Protein AF-A0A4P6U3D3-F1 (afdb_monomer)

Secondary structure (DSSP, 8-state):
------SEEEHHHHHHHHHHTTS-S---HHHHHHHHHH-TT-SBSSSTTSBPPEEETTEEEEEHHHHHHHHHH--SSSS---------------

Mean predicted aligned error: 10.06 Å

Organism: Streptomyces seoulensis (NCBI:txid73044)

Structure (mmCIF, N/CA/C/O backbone):
data_AF-A0A4P6U3D3-F1
#
_entry.id   AF-A0A4P6U3D3-F1
#
loop_
_atom_site.group_PDB
_atom_site.id
_atom_site.type_symbol
_atom_site.label_atom_id
_atom_site.label_alt_id
_atom_site.label_comp_id
_atom_site.label_asym_id
_atom_site.label_entity_id
_atom_site.label_seq_id
_atom_site.pdbx_PDB_ins_code
_atom_site.Cartn_x
_atom_site.Cartn_y
_atom_site.Cartn_z
_atom_site.occupancy
_atom_site.B_iso_or_equiv
_atom_site.auth_seq_id
_atom_site.auth_comp_id
_atom_site.auth_asym_id
_atom_site.auth_atom_id
_atom_site.pdbx_PDB_model_num
ATOM 1 N N . MET A 1 1 ? -4.814 -12.923 17.349 1.00 38.75 1 MET A N 1
ATOM 2 C CA . MET A 1 1 ? -6.026 -13.222 16.556 1.00 38.75 1 MET A CA 1
ATOM 3 C C . MET A 1 1 ? -5.684 -13.061 15.087 1.00 38.75 1 MET A C 1
ATOM 5 O O . MET A 1 1 ? -5.392 -11.956 14.646 1.00 38.75 1 MET A O 1
ATOM 9 N N . THR A 1 2 ? -5.614 -14.176 14.370 1.00 48.19 2 THR A N 1
ATOM 10 C CA . THR A 1 2 ? -5.183 -14.286 12.973 1.00 48.19 2 THR A CA 1
ATOM 11 C C . THR A 1 2 ? -6.264 -13.692 12.067 1.00 48.19 2 THR A C 1
ATOM 13 O O . THR A 1 2 ? -7.134 -14.401 11.573 1.00 48.19 2 THR A O 1
ATOM 16 N N . ARG A 1 3 ? -6.288 -12.360 11.920 1.00 53.69 3 ARG A N 1
ATOM 17 C CA . ARG A 1 3 ? -7.171 -11.713 10.942 1.00 53.69 3 ARG A CA 1
ATOM 18 C C . ARG A 1 3 ? -6.692 -12.112 9.551 1.00 53.69 3 ARG A C 1
ATOM 20 O O . ARG A 1 3 ? -5.503 -12.041 9.261 1.00 53.69 3 ARG A O 1
ATOM 27 N N . ASN A 1 4 ? -7.642 -12.561 8.745 1.00 65.00 4 ASN A N 1
ATOM 28 C CA . ASN A 1 4 ? -7.516 -13.052 7.380 1.00 65.00 4 ASN A CA 1
ATOM 29 C C . ASN A 1 4 ? -7.060 -11.928 6.427 1.00 65.00 4 ASN A C 1
ATOM 31 O O . ASN A 1 4 ? -7.818 -11.470 5.578 1.00 65.00 4 ASN A O 1
ATOM 35 N N . GLU A 1 5 ? -5.858 -11.395 6.637 1.00 68.50 5 GLU A N 1
ATOM 36 C CA . GLU A 1 5 ? -5.285 -10.372 5.772 1.00 68.50 5 GLU A CA 1
ATOM 37 C C . GLU A 1 5 ? -4.917 -11.016 4.435 1.00 68.50 5 GLU A C 1
ATOM 39 O O . GLU A 1 5 ? -4.277 -12.075 4.424 1.00 68.50 5 GLU A O 1
ATOM 44 N N . PRO A 1 6 ? -5.313 -10.409 3.304 1.00 79.81 6 PRO A N 1
ATOM 45 C CA . PRO A 1 6 ? -4.985 -10.964 2.005 1.00 79.81 6 PRO A CA 1
ATOM 46 C C . PRO A 1 6 ? -3.458 -11.042 1.879 1.00 79.81 6 PRO A C 1
ATOM 48 O O 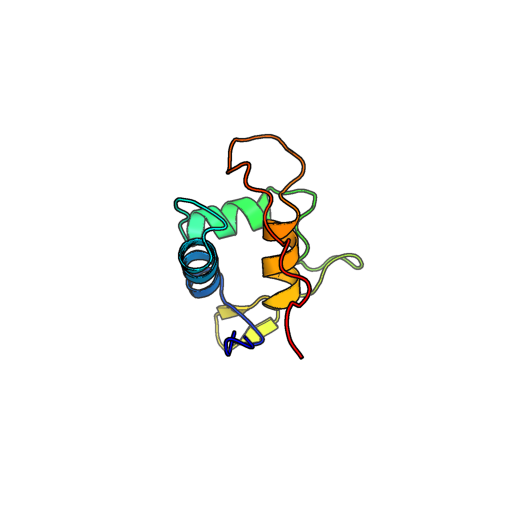. PRO A 1 6 ? -2.765 -10.136 2.345 1.00 79.81 6 PRO A O 1
ATOM 51 N N . PRO A 1 7 ? -2.896 -12.091 1.256 1.00 86.12 7 PRO A N 1
ATOM 52 C CA . PRO A 1 7 ? -1.443 -12.231 1.121 1.00 86.12 7 PRO A CA 1
ATOM 53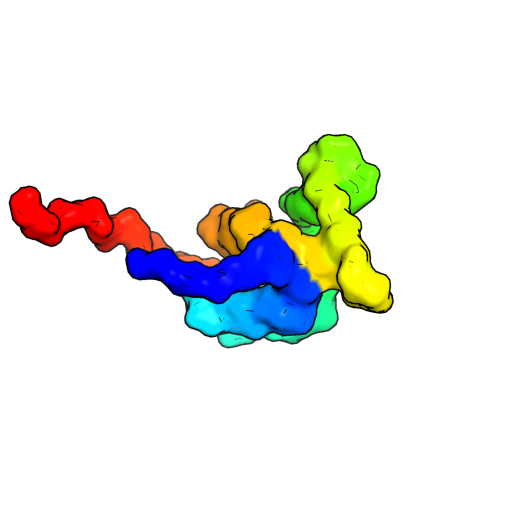 C C . PRO A 1 7 ? -0.821 -11.092 0.300 1.00 86.12 7 PRO A C 1
ATOM 55 O O . PRO A 1 7 ? 0.346 -10.749 0.499 1.00 86.12 7 PRO A O 1
ATOM 58 N N . PHE A 1 8 ? -1.622 -10.472 -0.570 1.00 89.88 8 PHE A N 1
ATOM 59 C CA . PHE A 1 8 ? -1.236 -9.342 -1.398 1.00 89.88 8 PHE A CA 1
ATOM 60 C C . PHE A 1 8 ? -2.274 -8.223 -1.327 1.00 89.88 8 PHE A C 1
ATOM 62 O O . PHE A 1 8 ? -3.477 -8.478 -1.294 1.00 89.88 8 PHE A O 1
ATOM 69 N N . VAL A 1 9 ? -1.805 -6.981 -1.372 1.00 91.56 9 VAL A N 1
ATOM 70 C CA . VAL A 1 9 ? -2.633 -5.773 -1.431 1.00 91.56 9 VAL A CA 1
ATOM 71 C C . VAL A 1 9 ? -2.253 -4.914 -2.627 1.00 91.56 9 VAL A C 1
ATOM 73 O O . VAL A 1 9 ? -1.090 -4.810 -3.006 1.00 91.56 9 VAL A O 1
ATOM 76 N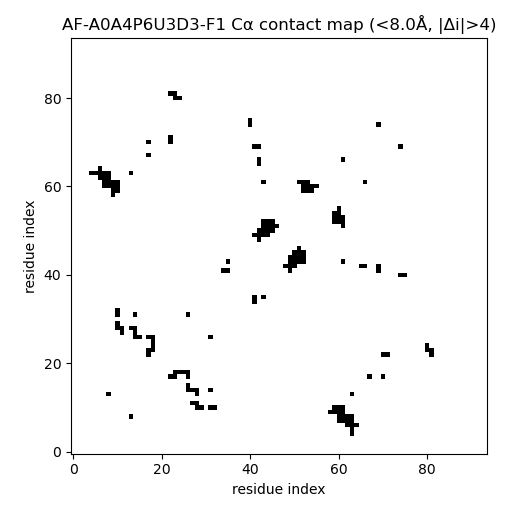 N . THR A 1 10 ? -3.242 -4.262 -3.226 1.00 92.81 10 THR A N 1
ATOM 77 C CA . THR A 1 10 ? -3.021 -3.158 -4.170 1.00 92.81 10 THR A CA 1
ATOM 78 C C . THR A 1 10 ? -2.714 -1.864 -3.415 1.00 92.81 10 THR A C 1
ATOM 80 O O . THR A 1 10 ? -2.892 -1.792 -2.202 1.00 92.81 10 THR A O 1
ATOM 83 N N . PHE A 1 11 ? -2.324 -0.801 -4.122 1.00 90.44 11 PHE A N 1
ATOM 84 C CA . PHE A 1 11 ? -2.212 0.533 -3.516 1.00 90.44 11 PHE A CA 1
ATOM 85 C C . PHE A 1 11 ? -3.529 1.009 -2.884 1.00 90.44 11 PHE A C 1
ATOM 87 O O . PHE A 1 11 ? -3.517 1.597 -1.809 1.00 90.44 11 PHE A O 1
ATOM 94 N N . THR A 1 12 ? -4.665 0.718 -3.518 1.00 91.19 12 THR A N 1
ATOM 95 C CA . THR A 1 12 ? -5.981 1.132 -3.018 1.00 91.19 12 THR A CA 1
ATOM 96 C C . THR A 1 12 ? -6.359 0.375 -1.750 1.00 91.19 12 THR A C 1
ATOM 98 O O . THR A 1 12 ? -6.652 0.982 -0.726 1.00 91.19 12 THR A O 1
ATOM 101 N N . THR A 1 13 ? -6.294 -0.957 -1.791 1.00 91.31 13 THR A N 1
ATOM 102 C CA . THR A 1 13 ? -6.633 -1.790 -0.628 1.00 91.31 13 THR A CA 1
ATOM 103 C C . THR A 1 13 ? -5.597 -1.663 0.487 1.00 91.31 13 THR A C 1
ATOM 105 O O . THR A 1 13 ? -5.944 -1.774 1.653 1.00 91.31 13 THR A O 1
ATOM 108 N N . GLY A 1 14 ? -4.330 -1.416 0.145 1.00 89.12 14 GLY A N 1
ATOM 109 C CA . GLY A 1 14 ? -3.254 -1.177 1.103 1.00 89.12 14 GLY A CA 1
ATOM 110 C C . GLY A 1 14 ? -3.443 0.132 1.864 1.00 89.12 14 GLY A C 1
ATOM 111 O O . GLY A 1 14 ? -3.286 0.138 3.077 1.00 89.12 14 GLY A O 1
ATOM 112 N N . ALA A 1 15 ? -3.846 1.213 1.185 1.00 90.19 15 ALA A N 1
ATOM 113 C CA . ALA A 1 15 ? -4.180 2.480 1.837 1.00 90.19 15 ALA A CA 1
ATOM 114 C C . ALA A 1 15 ? -5.306 2.307 2.870 1.00 90.19 15 ALA A C 1
ATOM 116 O O . ALA A 1 15 ? -5.144 2.709 4.019 1.00 90.19 15 ALA A O 1
ATOM 117 N N . GLN A 1 16 ? -6.394 1.626 2.488 1.00 89.19 16 GLN A N 1
ATOM 118 C CA . GLN A 1 16 ? -7.489 1.318 3.411 1.00 89.19 16 GLN A CA 1
ATOM 119 C C . GLN A 1 16 ? -7.015 0.452 4.586 1.00 89.19 16 GLN A C 1
ATOM 121 O O . GLN A 1 16 ? -7.319 0.751 5.735 1.00 89.19 16 GLN A O 1
ATOM 126 N N . LEU A 1 17 ? -6.200 -0.574 4.316 1.00 89.12 17 LEU A N 1
ATOM 127 C CA . LEU A 1 17 ? -5.678 -1.464 5.351 1.00 89.12 17 LEU A CA 1
ATOM 128 C C . LEU A 1 17 ? -4.820 -0.722 6.389 1.00 89.12 17 LEU A C 1
ATOM 130 O O . LEU A 1 17 ? -4.883 -1.058 7.568 1.00 89.12 17 LEU A O 1
ATOM 134 N N . LEU A 1 18 ? -4.033 0.280 5.982 1.00 86.06 18 LEU A N 1
ATOM 135 C CA . LEU A 1 18 ? -3.237 1.086 6.917 1.00 86.06 18 LEU A CA 1
ATOM 136 C C . LEU A 1 18 ? -4.119 1.882 7.886 1.00 86.06 18 LEU A C 1
ATOM 138 O O . LEU A 1 18 ? -3.797 1.952 9.073 1.00 86.06 18 LEU A O 1
ATOM 142 N N . ILE A 1 19 ? -5.220 2.447 7.385 1.00 85.81 19 ILE A N 1
ATOM 143 C CA . ILE A 1 19 ? -6.201 3.194 8.183 1.00 85.81 19 ILE A CA 1
ATOM 144 C C . ILE A 1 19 ? -6.935 2.235 9.126 1.00 85.81 19 ILE A C 1
ATOM 146 O O . ILE A 1 19 ? -6.967 2.462 10.332 1.00 85.81 19 ILE A O 1
ATOM 150 N N . ASP A 1 20 ? -7.436 1.109 8.608 1.00 85.94 20 ASP A N 1
ATOM 151 C CA . ASP A 1 20 ? -8.167 0.097 9.387 1.00 85.94 20 ASP A CA 1
ATOM 152 C C . ASP A 1 20 ? -7.322 -0.503 10.524 1.00 85.94 20 ASP A C 1
ATOM 154 O O . ASP A 1 20 ? -7.849 -1.001 11.522 1.00 85.94 20 ASP A O 1
ATOM 158 N N . LYS A 1 21 ? -5.996 -0.494 10.362 1.00 82.88 21 LYS A N 1
ATOM 159 C CA . LYS A 1 21 ? -5.020 -0.978 11.345 1.00 82.88 21 LYS A CA 1
ATOM 160 C C . LYS A 1 21 ? -4.503 0.121 12.275 1.00 82.88 21 LYS A C 1
ATOM 162 O O . LYS A 1 21 ? -3.700 -0.190 13.149 1.00 82.88 21 LYS A O 1
ATOM 167 N N . GLY A 1 22 ? -4.933 1.370 12.087 1.00 82.00 22 GLY A N 1
ATOM 168 C CA . GLY A 1 22 ? -4.504 2.518 12.888 1.00 82.00 22 GLY A CA 1
ATOM 169 C C . GLY A 1 22 ? -3.026 2.881 12.719 1.00 82.00 22 GLY A C 1
ATOM 170 O O . GLY A 1 22 ? -2.464 3.549 13.580 1.00 82.00 22 GLY A O 1
ATOM 171 N N . LEU A 1 23 ? -2.374 2.437 11.637 1.00 81.25 23 LEU A N 1
ATOM 172 C CA . LEU A 1 23 ? -0.963 2.756 11.372 1.00 81.25 23 LEU A CA 1
ATOM 173 C C . LEU A 1 23 ? -0.783 4.186 10.855 1.00 81.25 23 LEU A C 1
ATOM 175 O O . LEU A 1 23 ? 0.283 4.780 11.009 1.00 81.25 23 LEU A O 1
ATOM 179 N N . VAL A 1 24 ? -1.820 4.730 10.221 1.00 80.25 24 VAL A N 1
ATOM 180 C CA . VAL A 1 24 ? -1.877 6.106 9.726 1.00 80.25 24 VAL A CA 1
ATOM 181 C C . VAL A 1 24 ? -3.261 6.678 10.008 1.00 80.25 24 VAL A C 1
ATOM 183 O O . VAL A 1 24 ? -4.250 5.952 9.967 1.00 80.25 24 VAL A O 1
ATOM 186 N N . GLU A 1 25 ? -3.333 7.982 10.266 1.00 78.62 25 GLU A N 1
ATOM 187 C CA . GLU A 1 25 ? -4.605 8.679 10.500 1.00 78.62 25 GLU A CA 1
ATOM 188 C C . GLU A 1 25 ? -5.429 8.798 9.207 1.00 78.62 25 GLU A C 1
ATOM 190 O O . GLU A 1 25 ? -6.641 8.604 9.205 1.00 78.62 25 GLU A O 1
ATOM 195 N N . SER A 1 26 ? -4.764 9.077 8.083 1.00 80.88 26 SER A N 1
ATOM 196 C CA . SER A 1 26 ? -5.378 9.131 6.757 1.00 80.88 26 SER A CA 1
ATOM 197 C C . SER A 1 26 ? -4.315 8.988 5.669 1.00 80.88 26 SER A C 1
ATOM 199 O O . SER A 1 26 ? -3.232 9.570 5.766 1.00 80.88 26 SER A O 1
ATOM 201 N N . ILE A 1 27 ? -4.607 8.212 4.624 1.00 86.12 27 ILE A N 1
ATOM 202 C CA . ILE A 1 27 ? -3.754 8.093 3.439 1.00 86.12 27 ILE A CA 1
ATOM 203 C C . ILE A 1 27 ? -4.592 7.780 2.200 1.00 86.12 27 ILE A C 1
ATOM 205 O O . ILE A 1 27 ? -5.482 6.932 2.222 1.00 86.12 27 ILE A O 1
ATOM 209 N N . THR A 1 28 ? -4.287 8.447 1.089 1.00 90.19 28 THR A N 1
ATOM 210 C CA . THR A 1 28 ? -4.920 8.161 -0.203 1.00 90.19 28 THR A CA 1
ATOM 211 C C . THR A 1 28 ? -4.088 7.160 -1.011 1.00 90.19 28 THR A C 1
ATOM 213 O O . THR A 1 28 ? -2.868 7.075 -0.825 1.00 90.19 28 THR A O 1
ATOM 216 N N . PRO A 1 29 ? -4.691 6.428 -1.966 1.00 88.94 29 PRO A N 1
ATOM 217 C CA . PRO A 1 29 ? -3.944 5.545 -2.862 1.00 88.94 29 PRO A CA 1
ATOM 218 C C . PRO A 1 29 ? -2.837 6.280 -3.633 1.00 88.94 29 PRO A C 1
ATOM 220 O O . PRO A 1 29 ? -1.753 5.731 -3.831 1.00 88.94 29 PRO A O 1
ATOM 223 N N . ASP A 1 30 ? -3.075 7.532 -4.036 1.00 88.81 30 ASP A N 1
ATOM 224 C CA . ASP A 1 30 ? -2.070 8.364 -4.705 1.00 88.81 30 ASP A CA 1
ATOM 225 C C . ASP A 1 30 ? -0.982 8.864 -3.754 1.00 88.81 30 ASP A C 1
ATOM 227 O O . ASP A 1 30 ? 0.189 8.852 -4.130 1.00 88.81 30 ASP A O 1
ATOM 231 N N . GLY A 1 31 ? -1.318 9.194 -2.502 1.00 88.75 31 GLY A N 1
ATOM 232 C CA . GLY A 1 31 ? -0.322 9.456 -1.460 1.00 88.75 31 GLY A CA 1
ATOM 233 C C . GLY A 1 31 ? 0.584 8.245 -1.226 1.00 88.75 31 GLY A C 1
ATOM 234 O O . GLY A 1 31 ? 1.805 8.376 -1.155 1.00 88.75 31 GLY A O 1
ATOM 235 N N . LEU A 1 32 ? 0.013 7.038 -1.225 1.00 88.75 32 LEU A N 1
ATOM 236 C CA . LEU A 1 32 ? 0.782 5.802 -1.109 1.00 88.75 32 LEU A CA 1
ATOM 237 C C . LEU A 1 32 ? 1.682 5.555 -2.331 1.00 88.75 32 LEU A C 1
ATOM 239 O O . LEU A 1 32 ? 2.837 5.157 -2.181 1.00 88.75 32 LEU A O 1
ATOM 243 N N . ARG A 1 33 ? 1.191 5.832 -3.547 1.00 90.00 33 ARG A N 1
ATOM 244 C CA . ARG A 1 33 ? 2.016 5.792 -4.769 1.00 90.00 33 ARG A CA 1
ATOM 245 C C . ARG A 1 33 ? 3.136 6.824 -4.728 1.00 90.00 33 ARG A C 1
ATOM 247 O O . ARG A 1 33 ? 4.229 6.539 -5.207 1.00 90.00 33 ARG A O 1
ATOM 254 N N . TYR A 1 34 ? 2.880 8.006 -4.178 1.00 88.94 34 TYR A N 1
ATOM 255 C CA . TYR A 1 34 ? 3.893 9.038 -4.015 1.00 88.94 34 TYR A CA 1
ATOM 256 C C . TYR A 1 34 ? 5.005 8.571 -3.070 1.00 88.94 34 TYR A C 1
ATOM 258 O O . TYR A 1 34 ? 6.176 8.656 -3.439 1.00 88.94 34 TYR A O 1
ATOM 266 N N . ILE A 1 35 ? 4.665 7.980 -1.917 1.00 87.56 35 ILE A N 1
ATOM 267 C CA . ILE A 1 35 ? 5.646 7.372 -0.999 1.00 87.56 35 ILE A CA 1
ATOM 268 C C . ILE A 1 35 ? 6.453 6.295 -1.723 1.00 87.56 35 ILE A C 1
ATOM 270 O O . ILE A 1 35 ? 7.676 6.342 -1.709 1.00 87.56 35 ILE A O 1
ATOM 274 N N . ALA A 1 36 ? 5.797 5.385 -2.445 1.00 88.50 36 ALA A N 1
ATOM 275 C CA . ALA A 1 36 ? 6.483 4.330 -3.192 1.00 88.50 36 ALA A CA 1
ATOM 276 C C . ALA A 1 36 ? 7.484 4.845 -4.242 1.00 88.50 36 ALA A C 1
ATOM 278 O O . ALA A 1 36 ? 8.421 4.137 -4.608 1.00 88.50 36 ALA A O 1
ATOM 279 N N . ARG A 1 37 ? 7.282 6.067 -4.750 1.00 86.19 37 ARG A N 1
ATOM 280 C CA . ARG A 1 37 ? 8.167 6.714 -5.730 1.00 86.19 37 ARG A CA 1
ATOM 281 C C . ARG A 1 37 ? 9.273 7.546 -5.086 1.00 86.19 37 ARG A C 1
ATOM 283 O O . ARG A 1 37 ? 10.309 7.732 -5.716 1.00 86.19 37 ARG A O 1
ATOM 290 N N . THR A 1 38 ? 9.043 8.079 -3.889 1.00 87.50 38 THR A N 1
ATOM 291 C CA . THR A 1 38 ? 9.923 9.075 -3.255 1.00 87.50 38 THR A CA 1
ATOM 292 C C . THR A 1 38 ? 10.712 8.535 -2.070 1.00 87.50 38 THR A C 1
ATOM 294 O O . THR A 1 38 ? 11.812 9.022 -1.804 1.00 87.50 38 THR A O 1
ATOM 297 N N . ALA A 1 39 ? 10.199 7.521 -1.375 1.00 85.00 39 ALA A N 1
ATOM 298 C CA . ALA A 1 39 ? 10.881 6.903 -0.253 1.00 85.00 39 ALA A CA 1
ATOM 299 C C . ALA A 1 39 ? 12.100 6.109 -0.738 1.00 85.00 39 ALA A C 1
ATOM 301 O O . ALA A 1 39 ? 12.013 5.251 -1.619 1.00 85.00 39 ALA A O 1
ATOM 302 N N . LYS A 1 40 ? 13.261 6.406 -0.147 1.00 81.94 40 LYS A N 1
ATOM 303 C CA . LYS A 1 40 ? 14.532 5.747 -0.487 1.00 81.94 40 LYS A CA 1
ATOM 304 C C . LYS A 1 40 ? 14.589 4.310 0.029 1.00 81.94 40 LYS A C 1
ATOM 306 O O . LYS A 1 40 ? 15.219 3.461 -0.591 1.00 81.94 40 LYS A O 1
ATOM 311 N N . ASP A 1 41 ? 13.925 4.069 1.151 1.00 84.75 41 ASP A N 1
ATOM 312 C CA . ASP A 1 41 ? 13.818 2.819 1.899 1.00 84.75 41 ASP A CA 1
ATOM 313 C C . ASP A 1 41 ? 12.574 2.001 1.522 1.00 84.75 41 ASP A C 1
ATOM 315 O O . ASP A 1 41 ? 12.249 1.015 2.184 1.00 84.75 41 ASP A O 1
ATOM 319 N N . TRP A 1 42 ? 11.884 2.372 0.438 1.00 88.38 42 TRP A N 1
ATOM 320 C CA . TRP A 1 42 ? 10.704 1.647 -0.006 1.00 88.38 42 TRP A CA 1
ATOM 321 C C . TRP A 1 42 ? 11.046 0.183 -0.349 1.00 88.38 42 TRP A C 1
ATOM 323 O O . TRP A 1 42 ? 11.932 -0.067 -1.177 1.00 88.38 42 TRP A O 1
ATOM 333 N N . PRO A 1 43 ? 10.345 -0.806 0.237 1.00 87.81 43 PRO A N 1
ATOM 334 C CA . PRO A 1 43 ? 10.738 -2.210 0.146 1.00 87.81 43 PRO A CA 1
ATOM 335 C C . PRO A 1 43 ? 10.325 -2.877 -1.168 1.00 87.81 43 PRO A C 1
ATOM 337 O O . PRO A 1 43 ? 10.731 -4.013 -1.404 1.00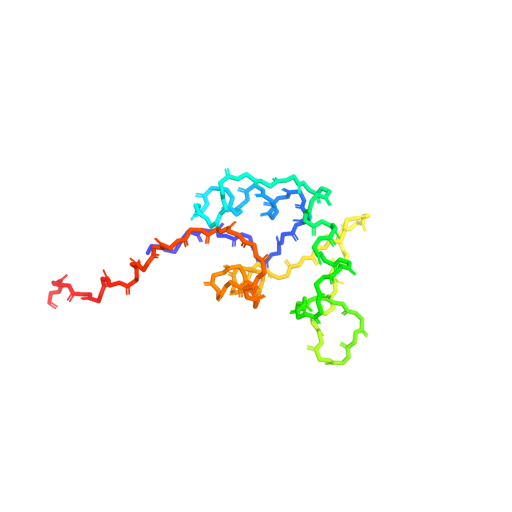 87.81 43 PRO A O 1
ATOM 340 N N . PHE A 1 44 ? 9.525 -2.216 -2.015 1.00 90.75 44 PHE A N 1
ATOM 341 C CA . PHE A 1 44 ? 9.026 -2.788 -3.268 1.00 90.75 44 PHE A CA 1
ATOM 342 C C . PHE A 1 44 ? 9.592 -2.093 -4.505 1.00 90.75 44 PHE A C 1
ATOM 344 O O . PHE A 1 44 ? 9.636 -0.868 -4.582 1.00 90.75 44 PHE A O 1
ATOM 351 N N . GLY A 1 45 ? 9.966 -2.860 -5.520 1.00 88.19 45 GLY A N 1
ATOM 352 C CA . GLY A 1 45 ? 10.538 -2.319 -6.747 1.00 88.19 45 GLY A CA 1
ATOM 353 C C . GLY A 1 45 ? 11.284 -3.361 -7.557 1.00 88.19 45 GLY A C 1
ATOM 354 O O . GLY A 1 45 ? 11.243 -4.548 -7.254 1.00 88.19 45 GLY A O 1
ATOM 355 N N . ASP A 1 46 ? 11.959 -2.890 -8.599 1.00 84.44 46 ASP A N 1
ATOM 356 C CA . ASP A 1 46 ? 12.648 -3.739 -9.574 1.00 84.44 46 ASP A CA 1
ATOM 357 C C . ASP A 1 46 ? 14.140 -3.952 -9.232 1.00 84.44 46 ASP A C 1
ATOM 359 O O . ASP A 1 46 ? 14.886 -4.543 -10.008 1.00 84.44 46 ASP A O 1
ATOM 363 N N . LYS A 1 47 ? 14.608 -3.452 -8.077 1.00 86.19 47 LYS A N 1
ATOM 364 C CA . LYS A 1 47 ? 16.003 -3.599 -7.624 1.00 86.19 47 LYS A CA 1
ATOM 365 C C . LYS A 1 47 ? 16.223 -4.927 -6.898 1.00 86.19 47 LYS A C 1
ATOM 367 O O . LYS A 1 47 ? 15.329 -5.420 -6.224 1.00 86.19 47 LYS A O 1
ATOM 372 N N . ALA A 1 48 ? 17.461 -5.429 -6.914 1.00 80.00 48 ALA A N 1
ATOM 373 C CA . ALA A 1 48 ? 17.844 -6.690 -6.262 1.00 80.00 48 ALA A CA 1
ATOM 374 C C . ALA A 1 48 ? 17.559 -6.742 -4.744 1.00 80.00 48 ALA A C 1
ATOM 376 O O . ALA A 1 48 ? 17.289 -7.808 -4.203 1.00 80.00 48 ALA A O 1
ATOM 377 N N . SER A 1 49 ? 17.602 -5.598 -4.052 1.00 81.50 49 SER A N 1
ATOM 378 C CA . SER A 1 49 ? 17.308 -5.492 -2.612 1.00 81.50 49 SER A CA 1
ATOM 379 C C . SER A 1 49 ? 15.829 -5.225 -2.301 1.00 81.50 49 SER A C 1
ATOM 381 O O . SER A 1 49 ? 15.473 -5.059 -1.137 1.00 81.50 49 SER A O 1
ATOM 383 N N . GLN A 1 50 ? 14.975 -5.132 -3.324 1.00 87.94 50 GLN A N 1
ATOM 384 C CA . GLN A 1 50 ? 13.549 -4.839 -3.199 1.00 87.94 50 GLN A CA 1
ATOM 385 C C . GLN A 1 50 ? 12.713 -6.057 -3.596 1.00 87.94 50 GLN A C 1
ATOM 387 O O . GLN A 1 50 ? 13.128 -6.900 -4.388 1.00 87.94 50 GLN A O 1
ATOM 392 N N . ARG A 1 51 ? 11.505 -6.151 -3.041 1.00 87.69 51 ARG A N 1
ATOM 393 C CA . ARG A 1 51 ? 10.529 -7.163 -3.441 1.00 87.69 51 ARG A CA 1
ATOM 394 C C . ARG A 1 51 ? 9.830 -6.711 -4.726 1.00 87.69 51 ARG A C 1
ATOM 396 O O . ARG A 1 51 ? 9.312 -5.592 -4.758 1.00 87.69 51 ARG A O 1
ATOM 403 N N . PRO A 1 52 ? 9.763 -7.549 -5.769 1.00 88.88 52 PRO A N 1
ATOM 404 C CA . PRO A 1 52 ? 9.091 -7.174 -7.003 1.00 88.88 52 PRO A CA 1
ATOM 405 C C . PRO A 1 52 ? 7.592 -6.976 -6.773 1.00 88.88 52 PRO A C 1
ATOM 407 O O . PRO A 1 52 ? 6.968 -7.647 -5.947 1.00 88.88 52 PRO A O 1
ATOM 410 N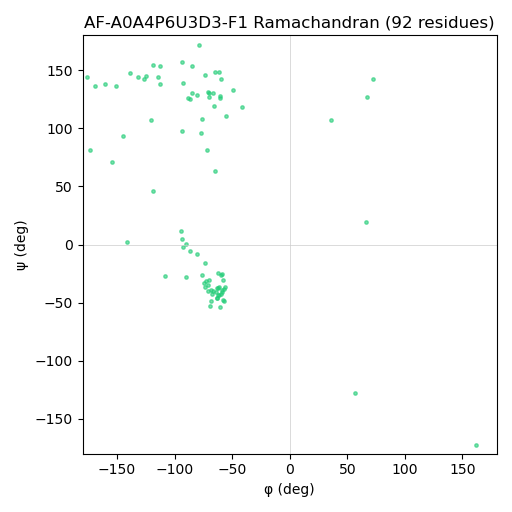 N . TYR A 1 53 ? 6.998 -6.063 -7.538 1.00 89.06 53 TYR A N 1
ATOM 411 C CA . TYR A 1 53 ? 5.545 -5.939 -7.592 1.00 89.06 53 TYR A CA 1
ATOM 412 C C . TYR A 1 53 ? 4.953 -7.146 -8.315 1.00 89.06 53 TYR A C 1
ATOM 414 O O . TYR A 1 53 ? 5.341 -7.451 -9.444 1.00 89.06 53 TYR A O 1
ATOM 422 N N . VAL A 1 54 ? 3.950 -7.782 -7.714 1.00 88.94 54 VAL A N 1
ATOM 423 C CA . VAL A 1 54 ? 3.187 -8.838 -8.386 1.00 88.94 54 VAL A CA 1
ATOM 424 C C . VAL A 1 54 ? 2.064 -8.176 -9.176 1.00 88.94 54 VAL A C 1
ATOM 426 O O . VAL A 1 54 ? 1.293 -7.388 -8.627 1.00 88.94 54 VAL A O 1
ATOM 429 N N . LYS A 1 55 ? 1.962 -8.447 -10.478 1.00 88.75 55 LYS A N 1
ATOM 430 C CA . LYS A 1 55 ? 0.846 -7.946 -11.291 1.00 88.75 55 LYS A CA 1
ATOM 431 C C . LYS A 1 55 ? -0.318 -8.927 -11.234 1.00 88.75 55 LYS A C 1
ATOM 433 O O . LYS A 1 55 ? -0.148 -10.097 -11.558 1.00 88.75 55 LYS A O 1
ATOM 438 N N . VAL A 1 56 ? -1.493 -8.431 -10.864 1.00 84.31 56 VAL A N 1
ATOM 439 C CA . VAL A 1 56 ? -2.758 -9.170 -10.935 1.00 84.31 56 VAL A CA 1
ATOM 440 C C . VAL A 1 56 ? -3.682 -8.382 -11.857 1.00 84.31 56 VAL A C 1
ATOM 442 O O . VAL A 1 56 ? -4.125 -7.281 -11.521 1.00 84.31 56 VAL A O 1
ATOM 445 N N . GLY A 1 57 ? -3.897 -8.900 -13.070 1.00 85.25 57 GLY A N 1
ATOM 446 C CA . GLY A 1 57 ? -4.502 -8.130 -14.159 1.00 85.25 57 GLY A CA 1
ATOM 447 C C . GLY A 1 57 ? -3.700 -6.853 -14.450 1.00 85.25 57 GLY A C 1
ATOM 448 O O . GLY A 1 57 ? -2.480 -6.898 -14.604 1.00 85.25 57 GLY A O 1
ATOM 449 N N . ASN A 1 58 ? -4.378 -5.702 -14.463 1.00 85.81 58 ASN A N 1
ATOM 450 C CA . ASN A 1 58 ? -3.750 -4.386 -14.657 1.00 85.81 58 ASN A CA 1
ATOM 451 C C . ASN A 1 58 ? -3.237 -3.742 -13.355 1.00 85.81 58 ASN A C 1
ATOM 453 O O . ASN A 1 58 ? -2.607 -2.682 -13.398 1.00 85.81 58 ASN A O 1
ATOM 457 N N . ALA A 1 59 ? -3.491 -4.350 -12.192 1.00 83.31 59 ALA A N 1
ATOM 458 C CA . ALA A 1 59 ? -3.108 -3.791 -10.903 1.00 83.31 59 ALA A CA 1
ATOM 459 C C . ALA A 1 59 ? -1.738 -4.308 -10.443 1.00 83.31 59 ALA A C 1
ATOM 461 O O . ALA A 1 59 ? -1.424 -5.495 -10.543 1.00 83.31 59 ALA A O 1
ATOM 462 N N . ARG A 1 60 ? -0.926 -3.406 -9.879 1.00 88.38 60 ARG A N 1
ATOM 463 C CA . ARG A 1 60 ? 0.279 -3.773 -9.126 1.00 88.38 60 ARG A CA 1
ATOM 464 C C . ARG A 1 60 ? -0.106 -4.090 -7.687 1.00 88.38 60 ARG A C 1
ATOM 466 O O . ARG A 1 60 ? -0.788 -3.294 -7.038 1.00 88.38 60 ARG A O 1
ATOM 473 N N . THR A 1 61 ? 0.366 -5.228 -7.204 1.00 91.62 61 THR A N 1
ATOM 474 C CA . THR A 1 61 ? 0.160 -5.709 -5.842 1.00 91.62 61 THR A CA 1
ATOM 475 C C . THR A 1 61 ? 1.486 -5.867 -5.112 1.00 91.62 61 THR A C 1
ATOM 477 O O . THR A 1 61 ? 2.550 -6.024 -5.716 1.00 91.62 61 THR A O 1
ATOM 480 N N . MET A 1 62 ? 1.399 -5.767 -3.795 1.00 93.00 62 MET A N 1
ATOM 481 C CA . MET A 1 62 ? 2.494 -5.793 -2.841 1.00 93.00 62 MET A CA 1
ATOM 482 C C . MET A 1 62 ? 2.190 -6.860 -1.804 1.00 93.00 62 MET A C 1
ATOM 484 O O . MET A 1 62 ? 1.039 -7.031 -1.408 1.00 93.00 62 MET A O 1
ATOM 488 N N . GLU A 1 63 ? 3.215 -7.571 -1.352 1.00 91.81 63 GLU A N 1
ATOM 489 C CA . GLU A 1 63 ? 3.057 -8.553 -0.286 1.00 91.81 63 GLU A CA 1
ATOM 490 C C . GLU A 1 63 ? 2.668 -7.852 1.019 1.00 91.81 63 GLU A C 1
ATOM 492 O O . GLU A 1 63 ? 3.422 -7.033 1.554 1.00 91.81 63 GLU A O 1
ATOM 497 N N . THR A 1 64 ? 1.503 -8.201 1.558 1.00 89.94 64 THR A N 1
ATOM 498 C CA . THR A 1 64 ? 0.901 -7.502 2.698 1.00 89.94 64 THR A CA 1
ATOM 499 C C . THR A 1 64 ? 1.802 -7.523 3.922 1.00 89.94 64 THR A C 1
ATOM 501 O O . THR A 1 64 ? 1.947 -6.514 4.600 1.00 89.94 64 THR A O 1
ATOM 504 N N . LYS A 1 65 ? 2.489 -8.639 4.189 1.00 87.69 65 LYS A N 1
ATOM 505 C CA . LYS A 1 65 ? 3.390 -8.749 5.346 1.00 87.69 65 LYS A CA 1
ATOM 506 C C . LYS A 1 65 ? 4.564 -7.774 5.264 1.00 87.69 65 LYS A C 1
ATOM 508 O O . LYS A 1 65 ? 4.881 -7.123 6.255 1.00 87.69 65 LYS A O 1
ATOM 513 N N . ALA A 1 66 ? 5.210 -7.677 4.102 1.00 88.12 66 ALA A N 1
ATOM 514 C CA . ALA A 1 66 ? 6.329 -6.760 3.896 1.00 88.12 66 ALA A CA 1
ATOM 515 C C . ALA A 1 66 ? 5.860 -5.298 3.918 1.00 88.12 66 ALA A C 1
ATOM 517 O O . ALA A 1 66 ? 6.514 -4.449 4.519 1.00 88.12 66 ALA A O 1
ATOM 518 N N . PHE A 1 67 ? 4.690 -5.038 3.335 1.00 88.81 67 PHE A N 1
ATOM 519 C CA . PHE A 1 67 ? 4.044 -3.732 3.339 1.00 88.81 67 PHE A CA 1
ATOM 520 C C . PHE A 1 67 ? 3.750 -3.266 4.766 1.00 88.81 67 PHE A C 1
ATOM 522 O O . PHE A 1 67 ? 4.230 -2.220 5.189 1.00 88.81 67 PHE A O 1
ATOM 529 N N . MET A 1 68 ? 3.055 -4.089 5.550 1.00 86.50 68 MET A N 1
ATOM 530 C CA . MET A 1 68 ? 2.718 -3.782 6.938 1.00 86.50 68 MET A CA 1
ATOM 531 C C . MET A 1 68 ? 3.961 -3.624 7.810 1.00 86.50 68 MET A C 1
ATOM 533 O O . MET A 1 68 ? 3.995 -2.737 8.653 1.00 86.50 68 MET A O 1
ATOM 537 N N . ARG A 1 69 ? 5.005 -4.434 7.591 1.00 86.94 69 ARG A N 1
A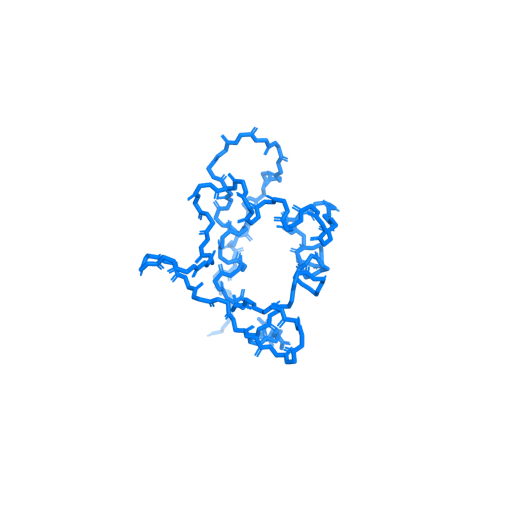TOM 538 C CA . ARG A 1 69 ? 6.276 -4.289 8.315 1.00 86.94 69 ARG A CA 1
ATOM 539 C C . ARG A 1 69 ? 6.923 -2.928 8.098 1.00 86.94 69 ARG A C 1
ATOM 541 O O . ARG A 1 69 ? 7.378 -2.355 9.074 1.00 86.94 69 ARG A O 1
ATOM 548 N N . TYR A 1 70 ? 6.932 -2.418 6.868 1.00 86.19 70 TYR A N 1
ATOM 549 C CA . TYR A 1 70 ? 7.511 -1.108 6.556 1.00 86.19 70 TYR A CA 1
ATOM 550 C C . TYR A 1 70 ? 6.790 0.036 7.279 1.00 86.19 70 TYR A C 1
ATOM 552 O O . TYR A 1 70 ? 7.431 0.906 7.864 1.00 86.19 70 TYR A O 1
ATOM 560 N N . PHE A 1 71 ? 5.455 0.011 7.299 1.00 83.00 71 PHE A N 1
ATOM 561 C CA . PHE A 1 71 ? 4.680 1.029 8.012 1.00 83.00 71 PHE A CA 1
ATOM 562 C C . PHE A 1 71 ? 4.720 0.844 9.534 1.00 83.00 71 PHE A C 1
ATOM 564 O O . PHE A 1 71 ? 4.747 1.834 10.256 1.00 83.00 71 PHE A O 1
ATOM 571 N N . ALA A 1 72 ? 4.800 -0.395 10.029 1.00 81.94 72 ALA 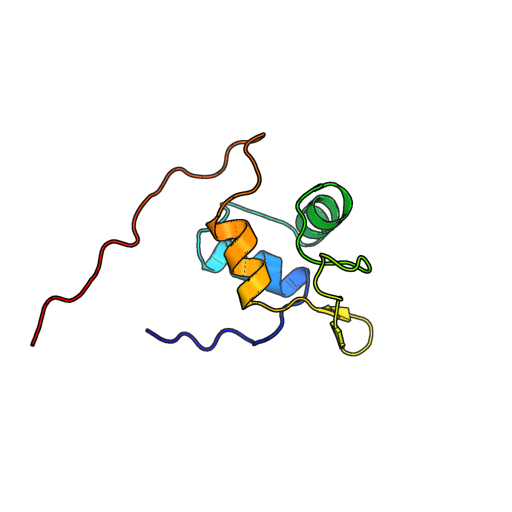A N 1
ATOM 572 C CA . ALA A 1 72 ? 4.934 -0.684 11.456 1.00 81.94 72 ALA A CA 1
ATOM 573 C C . ALA A 1 72 ? 6.319 -0.322 12.020 1.00 81.94 72 ALA A C 1
ATOM 575 O O . ALA A 1 72 ? 6.410 0.108 13.165 1.00 81.94 72 ALA A O 1
ATOM 576 N N . SER A 1 73 ? 7.400 -0.474 11.243 1.00 77.56 73 SER A N 1
ATOM 577 C CA . SER A 1 73 ? 8.732 0.011 11.637 1.00 77.56 73 SER A CA 1
ATOM 578 C C . SER A 1 73 ? 8.860 1.534 11.544 1.00 77.56 73 SER A C 1
ATOM 580 O O . SER A 1 73 ? 9.784 2.103 12.120 1.00 77.56 73 SER A O 1
ATOM 582 N N . GLY A 1 74 ? 7.928 2.174 10.831 1.00 64.94 74 GLY A N 1
ATOM 583 C CA . GLY A 1 74 ? 7.963 3.579 10.453 1.00 64.94 74 GLY A CA 1
ATOM 584 C C . GLY A 1 74 ? 9.004 3.856 9.357 1.00 64.94 74 GLY A C 1
ATOM 585 O O . GLY A 1 74 ? 10.088 3.268 9.380 1.00 64.94 74 GLY A O 1
ATOM 586 N N . PRO A 1 75 ? 8.724 4.757 8.395 1.00 55.91 75 PRO A N 1
ATOM 587 C CA . PRO A 1 75 ? 9.778 5.313 7.553 1.00 55.91 75 PRO A CA 1
ATOM 588 C C . PRO A 1 75 ? 10.792 6.065 8.424 1.00 55.91 75 PRO A C 1
ATOM 590 O O . PRO A 1 75 ? 10.432 6.655 9.450 1.00 55.91 75 PRO A O 1
ATOM 593 N N . THR A 1 76 ? 12.062 6.067 8.012 1.00 47.12 76 THR A N 1
ATOM 594 C CA . THR A 1 76 ? 13.136 6.781 8.726 1.00 47.12 76 THR A CA 1
ATOM 595 C C . THR A 1 76 ? 12.742 8.260 8.878 1.00 47.12 76 THR A C 1
ATOM 597 O O . THR A 1 76 ? 12.609 8.981 7.892 1.00 47.12 76 THR A O 1
ATOM 600 N N . ARG A 1 77 ? 12.453 8.674 10.122 1.00 44.72 77 ARG A N 1
ATOM 601 C CA . ARG A 1 77 ? 11.708 9.891 10.502 1.00 44.72 77 ARG A CA 1
ATOM 602 C C . ARG A 1 77 ? 12.058 11.144 9.689 1.00 44.72 77 ARG A C 1
ATOM 604 O O . ARG A 1 77 ? 13.148 11.691 9.817 1.00 44.72 77 ARG A O 1
ATOM 611 N N . GLY A 1 78 ? 11.052 11.668 8.988 1.00 36.38 78 GLY A N 1
ATOM 612 C CA . GLY A 1 78 ? 11.028 13.034 8.449 1.00 36.38 78 GLY A CA 1
ATOM 613 C C . GLY A 1 78 ? 9.662 13.733 8.524 1.00 36.38 78 GLY A C 1
ATOM 614 O O . GLY A 1 78 ? 9.536 14.860 8.063 1.00 36.38 78 GLY A O 1
ATOM 615 N N . GLY A 1 79 ? 8.629 13.108 9.099 1.00 33.84 79 GLY A N 1
ATOM 616 C CA . GLY A 1 79 ? 7.293 13.705 9.192 1.00 33.84 79 GLY A CA 1
ATOM 617 C C . GLY A 1 79 ? 6.381 12.911 10.124 1.00 33.84 79 GLY A C 1
ATOM 618 O O . GLY A 1 79 ? 6.418 11.686 10.127 1.00 33.84 79 GLY A O 1
ATOM 619 N N . ARG A 1 80 ? 5.631 13.630 10.963 1.00 48.00 80 ARG A N 1
ATOM 620 C CA . ARG A 1 80 ? 4.758 13.148 12.049 1.00 48.00 80 ARG A CA 1
ATOM 621 C C . ARG A 1 80 ? 3.793 12.016 11.633 1.00 48.00 80 ARG A C 1
ATOM 623 O O . ARG A 1 80 ? 3.074 12.159 10.654 1.00 48.00 80 ARG A O 1
ATOM 630 N N . GLY A 1 81 ? 3.733 10.965 12.458 1.00 38.34 81 GLY A N 1
ATOM 631 C CA . GLY A 1 81 ? 2.742 9.872 12.489 1.00 38.34 81 GLY A CA 1
ATOM 632 C C . GLY A 1 81 ? 3.046 8.944 13.682 1.00 38.34 81 GLY A C 1
ATOM 633 O O . GLY A 1 81 ? 4.215 8.872 14.060 1.00 38.34 81 GLY A O 1
ATOM 634 N N . PRO A 1 82 ? 2.043 8.366 14.366 1.00 40.72 82 PRO A N 1
ATOM 635 C CA . PRO A 1 82 ? 1.899 8.472 15.816 1.00 40.72 82 PRO A CA 1
ATOM 636 C C . PRO A 1 82 ? 2.891 7.638 16.627 1.00 40.72 82 PRO A C 1
ATOM 638 O O . PRO A 1 82 ? 3.295 6.531 16.282 1.00 40.72 82 PRO A O 1
ATOM 641 N N . ASN A 1 83 ? 3.256 8.220 17.761 1.00 50.06 83 ASN A N 1
ATOM 642 C CA . ASN A 1 83 ? 3.950 7.568 18.849 1.00 50.06 83 ASN A CA 1
ATOM 643 C C . ASN A 1 83 ? 2.921 6.724 19.610 1.00 50.06 83 ASN A C 1
ATOM 645 O O . ASN A 1 83 ? 2.220 7.266 20.452 1.00 50.06 83 ASN A O 1
ATOM 649 N N . GLU A 1 84 ? 2.810 5.430 19.325 1.00 46.59 84 GLU A N 1
ATOM 650 C CA . GLU A 1 84 ? 2.136 4.520 20.250 1.00 46.59 84 GLU A CA 1
ATOM 651 C C . GLU A 1 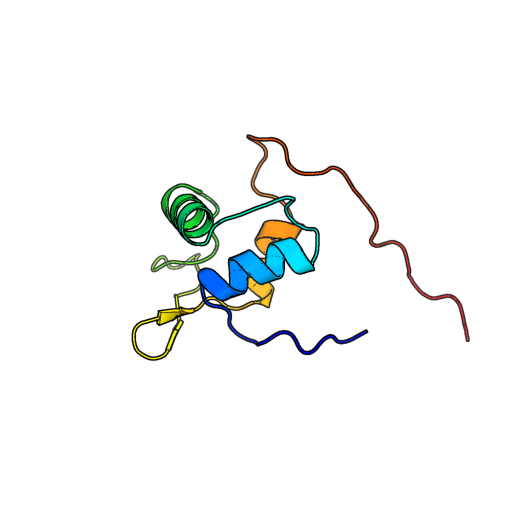84 ? 2.823 3.158 20.230 1.00 46.59 84 GLU A C 1
ATOM 653 O O . GLU A 1 84 ? 2.564 2.282 19.406 1.00 46.59 84 GLU A O 1
ATOM 658 N N . GLY A 1 85 ? 3.766 2.992 21.157 1.00 47.44 85 GLY A N 1
ATOM 659 C CA . GLY A 1 85 ? 4.137 1.659 21.584 1.00 47.44 85 GLY A CA 1
ATOM 660 C C . GLY A 1 85 ? 2.904 0.993 22.175 1.00 47.44 85 GLY A C 1
ATOM 661 O O . GLY A 1 85 ? 2.277 1.582 23.041 1.00 47.44 85 GLY A O 1
ATOM 662 N N . GLN A 1 86 ? 2.568 -0.206 21.703 1.00 46.16 86 GLN A N 1
ATOM 663 C CA . GLN A 1 86 ? 1.850 -1.242 22.449 1.00 46.16 86 GLN A CA 1
ATOM 664 C C . GLN A 1 86 ? 1.792 -2.525 21.605 1.00 46.16 86 GLN A C 1
ATOM 666 O O . GLN A 1 86 ? 0.802 -2.855 20.964 1.00 46.16 86 GLN A O 1
ATOM 671 N N . HIS A 1 87 ? 2.879 -3.298 21.634 1.00 43.69 87 HIS A N 1
ATOM 672 C CA . HIS A 1 87 ? 2.784 -4.750 21.455 1.00 43.69 87 HIS A CA 1
ATOM 673 C C . HIS A 1 87 ? 3.301 -5.455 22.717 1.00 43.69 87 HIS A C 1
ATOM 675 O O . HIS A 1 87 ? 4.084 -6.397 22.664 1.00 43.69 87 HIS A O 1
ATOM 681 N N . MET A 1 88 ? 2.849 -4.967 23.877 1.00 45.03 88 MET A N 1
ATOM 682 C CA . MET A 1 88 ? 2.799 -5.738 25.115 1.00 45.03 88 MET A CA 1
ATOM 683 C C . MET A 1 88 ? 1.403 -6.350 25.221 1.00 45.03 88 MET A C 1
ATOM 685 O O . MET A 1 88 ? 0.468 -5.690 25.648 1.00 45.03 88 MET A O 1
ATOM 689 N N . ARG A 1 89 ? 1.281 -7.615 24.817 1.00 42.06 89 ARG A N 1
ATOM 690 C CA . ARG A 1 89 ? 0.424 -8.624 25.459 1.00 42.06 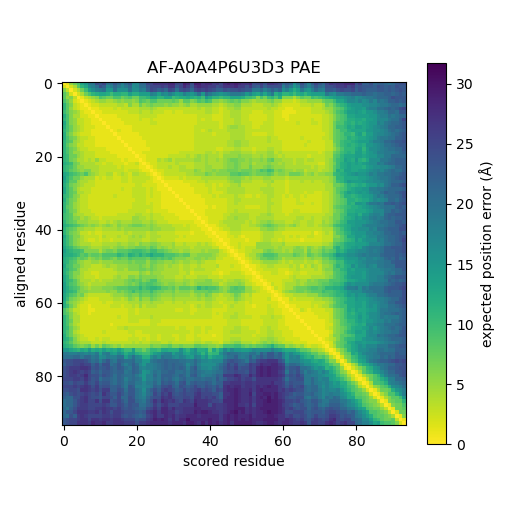89 ARG A CA 1
ATOM 691 C C . ARG A 1 89 ? 1.013 -9.998 25.152 1.00 42.06 89 ARG A C 1
ATOM 693 O O . ARG A 1 89 ? 0.480 -10.776 24.364 1.00 42.06 89 ARG A O 1
ATOM 700 N N . THR A 1 90 ? 2.158 -10.280 25.767 1.00 48.12 90 THR A N 1
ATOM 701 C CA . THR A 1 90 ? 2.577 -11.664 25.981 1.00 48.12 90 THR A CA 1
ATOM 702 C C . THR A 1 90 ? 1.737 -12.195 27.135 1.00 48.12 90 THR A C 1
ATOM 704 O O . THR A 1 90 ? 1.894 -11.743 28.261 1.00 48.12 90 THR A O 1
ATOM 707 N N . LYS A 1 91 ? 0.798 -13.075 26.782 1.00 40.91 91 LYS A N 1
ATOM 708 C CA . LYS A 1 91 ? 0.236 -14.179 27.572 1.00 40.91 91 LYS A CA 1
ATOM 709 C C . LYS A 1 91 ? 0.057 -13.960 29.085 1.00 40.91 91 LYS A C 1
ATOM 711 O O . LYS A 1 91 ? 1.010 -14.073 29.847 1.00 40.91 91 LYS A O 1
ATOM 716 N N . ALA A 1 92 ? -1.201 -13.805 29.489 1.00 41.75 92 ALA A N 1
ATOM 717 C CA . ALA A 1 92 ? -1.712 -14.365 30.736 1.00 41.75 92 ALA A CA 1
ATOM 718 C C . ALA A 1 92 ? -2.775 -15.422 30.375 1.00 41.75 92 ALA A C 1
ATOM 720 O O . ALA A 1 92 ? -3.486 -15.227 29.386 1.00 41.75 92 ALA A O 1
ATOM 721 N N . GLU A 1 93 ? -2.809 -16.488 31.178 1.00 35.44 93 GLU A N 1
ATOM 722 C CA . GLU A 1 93 ? -3.589 -17.738 31.093 1.00 35.44 93 GLU A CA 1
ATOM 723 C C . GLU A 1 93 ? -3.251 -18.679 29.917 1.00 35.44 93 GLU A C 1
ATOM 725 O O . GLU A 1 93 ? -3.179 -18.264 28.760 1.00 35.44 93 GLU A O 1
ATOM 730 N N . GLU A 1 94 ? -2.960 -19.964 30.141 1.00 38.47 94 GLU A N 1
ATOM 731 C CA . GLU A 1 94 ? -3.299 -20.872 31.259 1.00 38.47 94 GLU A CA 1
ATOM 732 C C . GLU A 1 94 ? -2.132 -21.834 31.557 1.00 38.47 94 GLU A C 1
ATOM 734 O O . GLU A 1 94 ? -1.436 -22.224 30.584 1.00 38.47 94 GLU A O 1
#

Foldseek 3Di:
DPDPDPQKDFLQRLQVVCCVVLLAVHDHSVNSVVCCVPQPPRQEDDDPNHNYFDDDPNTTIDGNVVSVVDSVVPRPDDDDDDDDDDPPDDDDDD

Solvent-accessible surface area (backbone atoms only — not comparable to full-atom values): 6107 Å² total; per-residue (Å²): 132,90,70,90,67,60,73,56,30,34,54,60,58,41,28,52,49,35,40,79,67,66,66,40,95,74,64,46,41,64,56,51,52,47,44,59,72,67,45,90,81,48,60,61,37,94,48,95,90,29,45,65,65,47,71,58,86,94,43,59,26,40,52,33,69,64,53,50,46,48,61,72,73,44,72,87,83,86,72,95,74,80,93,70,92,77,90,82,78,82,78,81,88,133

Nearest PDB structures (foldseek):
  5x11-assembly1_A  TM=3.925E-01  e=1.150E+00  Bacillus spizizenii str. W23
  5x11-assembly3_D  TM=3.709E-01  e=1.863E+00  Bacillus spizizenii str. W23
  5x11-assembly4_H  TM=3.889E-01  e=6.013E+00  Bacillus spizizenii str. W23
  5x11-assembly4_G  TM=3.768E-01  e=5.239E+00  Bacillus spizizenii str. W23
  5y8t-assembly2_B  TM=4.055E-01  e=8.488E+00  Bacillus spizizenii str. W23

pLDDT: mean 75.69, std 18.86, range [33.84, 93.0]

Radius of gyration: 14.58 Å; Cα contacts (8 Å, |Δi|>4): 88; chains: 1; bounding box: 26×35×46 Å

Sequence (94 aa):
MTRNEPPFVTFTTGAQLLIDKGLVESITPDGLRYIARTAKDWPFGDKASQRPYVKVGNARTMETKAFMRYFASGPTRGGRGPNEGQHMRTKAEE